Protein AF-A0A2D9U309-F1 (afdb_monomer_lite)

Secondary structure (DSSP, 8-state):
-HHHHHHHHHHHHHHHHHTTT-HHHHHHHHHHT---SHHHHHHHHHHHHHHHHHS-HHHHHTT--HHHHHHHHHHHHHHHHHHHHHHHHHHGGGHHHHHHHHHHHHHHHHHHHHHHHHHHHTTT-HHHHGGGS-HHHHHHHHHSPPPPP-------

Radius of gyration: 32.65 Å; chains: 1; bounding box: 61×54×80 Å

Foldseek 3Di:
DVVLVVLLVVLLVLQCVLCVPPPVSNVQSVVLVDDDDLLSSLSSLLSSLVSCVVPVPSNVVSVDDNVSSVVSNVSSVVSVVVVCVVVVVVVVVCVVVVVVVVVVVVVVVVLLVVLVVQCVVCVVPPVSNVVSDDPVVVVVVVPDDDPDPPPPPDDD

Structure (mmCIF, N/CA/C/O backbone):
data_AF-A0A2D9U309-F1
#
_entry.id   AF-A0A2D9U309-F1
#
loop_
_atom_site.group_PDB
_atom_site.id
_atom_site.type_symbol
_atom_site.label_atom_id
_atom_site.label_alt_id
_atom_site.label_comp_id
_atom_site.label_asym_id
_atom_site.label_entity_id
_atom_site.label_seq_id
_atom_site.pdbx_PDB_ins_code
_atom_site.Cartn_x
_atom_site.Cartn_y
_atom_site.Cartn_z
_atom_site.occupancy
_atom_site.B_iso_or_equiv
_atom_site.auth_seq_id
_atom_site.auth_comp_id
_atom_site.auth_asym_id
_atom_site.auth_atom_id
_atom_site.pdbx_PDB_model_num
ATOM 1 N N . ALA A 1 1 ? -4.452 5.174 -8.789 1.00 62.59 1 ALA A N 1
ATOM 2 C CA . ALA A 1 1 ? -4.441 5.877 -10.088 1.00 62.59 1 ALA A CA 1
ATOM 3 C C . ALA A 1 1 ? -4.186 4.879 -11.222 1.00 62.59 1 ALA A C 1
ATOM 5 O O . ALA A 1 1 ? -3.199 4.157 -11.138 1.00 62.59 1 ALA A O 1
ATOM 6 N N . PRO A 1 2 ? -5.041 4.804 -12.259 1.00 83.06 2 PRO A N 1
ATOM 7 C CA . PRO A 1 2 ? -4.893 3.842 -13.362 1.00 83.06 2 PRO A CA 1
ATOM 8 C C . PRO A 1 2 ? -3.627 4.067 -14.208 1.00 83.06 2 PRO A C 1
ATOM 10 O O . PRO A 1 2 ? -3.076 3.117 -14.752 1.00 83.06 2 PRO A O 1
ATOM 13 N N . ALA A 1 3 ? -3.119 5.301 -14.260 1.00 88.19 3 ALA A N 1
ATOM 14 C CA . ALA A 1 3 ? -1.903 5.636 -15.001 1.00 88.19 3 ALA A CA 1
ATOM 15 C C . ALA A 1 3 ? -0.637 4.945 -14.455 1.00 88.19 3 ALA A C 1
ATOM 17 O O . ALA A 1 3 ? 0.200 4.520 -15.245 1.00 88.19 3 ALA A O 1
ATOM 18 N N . ALA A 1 4 ? -0.510 4.780 -13.131 1.00 90.38 4 ALA A N 1
ATOM 19 C CA . ALA A 1 4 ? 0.653 4.126 -12.519 1.00 90.38 4 ALA A CA 1
ATOM 20 C C . ALA A 1 4 ? 0.709 2.623 -12.850 1.00 90.38 4 ALA A C 1
ATOM 22 O O . ALA A 1 4 ? 1.765 2.102 -13.197 1.00 90.38 4 ALA A O 1
ATOM 23 N N . TYR A 1 5 ? -0.450 1.953 -12.852 1.00 92.62 5 TYR A N 1
ATOM 24 C CA . TYR A 1 5 ? -0.571 0.573 -13.331 1.00 92.62 5 TYR A CA 1
ATOM 25 C C . TYR A 1 5 ? -0.225 0.450 -14.816 1.00 92.62 5 TYR A C 1
ATOM 27 O O . TYR A 1 5 ? 0.538 -0.432 -15.194 1.00 92.62 5 TYR A O 1
ATOM 35 N N . GLY A 1 6 ? -0.720 1.372 -15.650 1.00 92.94 6 GLY A N 1
ATOM 36 C CA . GLY A 1 6 ? -0.380 1.400 -17.073 1.00 92.94 6 GLY A CA 1
ATOM 37 C C . GLY A 1 6 ? 1.122 1.569 -17.323 1.00 92.94 6 GLY A C 1
ATOM 38 O O . GLY A 1 6 ? 1.686 0.853 -18.149 1.00 92.94 6 GLY A O 1
ATOM 39 N N . LEU A 1 7 ? 1.779 2.463 -16.573 1.00 93.44 7 LEU A N 1
ATOM 40 C CA . LEU A 1 7 ? 3.229 2.657 -16.638 1.00 93.44 7 LEU A CA 1
ATOM 41 C C . LEU A 1 7 ? 3.975 1.373 -16.260 1.00 93.44 7 LEU A C 1
ATOM 43 O O . LEU A 1 7 ? 4.832 0.923 -17.020 1.00 93.44 7 LEU A O 1
ATOM 47 N N . ARG A 1 8 ? 3.610 0.751 -15.133 1.00 94.69 8 ARG A N 1
ATOM 48 C CA . ARG A 1 8 ? 4.204 -0.514 -14.688 1.00 94.69 8 ARG A CA 1
ATOM 49 C C . ARG A 1 8 ? 4.078 -1.593 -15.761 1.00 94.69 8 ARG A C 1
ATOM 51 O O . ARG A 1 8 ? 5.078 -2.188 -16.156 1.00 94.69 8 ARG A O 1
ATOM 58 N N . ASP A 1 9 ? 2.870 -1.826 -16.264 1.00 94.81 9 ASP A N 1
ATOM 59 C CA . ASP A 1 9 ? 2.600 -2.900 -17.222 1.00 94.81 9 ASP A CA 1
ATOM 60 C C . ASP A 1 9 ? 3.346 -2.670 -18.548 1.00 94.81 9 ASP A C 1
ATOM 62 O O . ASP A 1 9 ? 3.918 -3.601 -19.127 1.00 94.81 9 ASP A O 1
ATOM 66 N N . GLN A 1 10 ? 3.412 -1.415 -19.011 1.00 93.69 10 GLN A N 1
ATOM 67 C CA . GLN A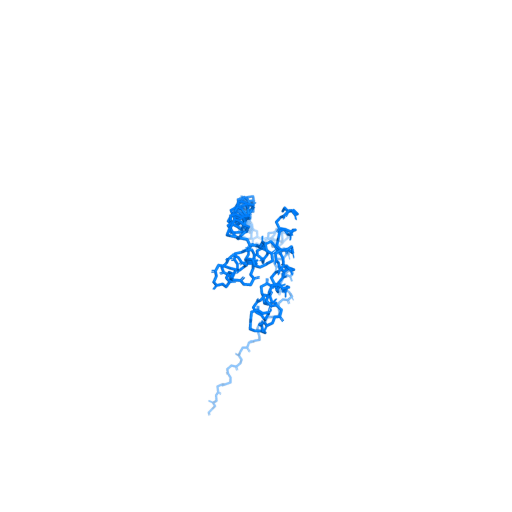 1 10 ? 4.195 -1.034 -20.184 1.00 93.69 10 GLN A CA 1
ATOM 68 C C . GLN A 1 10 ? 5.691 -1.300 -19.976 1.00 93.69 10 GLN A C 1
ATOM 70 O O . GLN A 1 10 ? 6.349 -1.846 -20.869 1.00 93.69 10 GLN A O 1
ATOM 75 N N . MET A 1 11 ? 6.238 -0.931 -18.818 1.00 93.69 11 MET A N 1
ATOM 76 C CA . MET A 1 11 ? 7.653 -1.122 -18.510 1.00 93.69 11 MET A CA 1
ATOM 77 C C . MET A 1 11 ? 8.012 -2.598 -18.351 1.00 93.69 11 MET A C 1
ATOM 79 O O . MET A 1 11 ? 8.975 -3.040 -18.972 1.00 93.69 11 MET A O 1
ATOM 83 N N . LEU A 1 12 ? 7.200 -3.388 -17.644 1.00 95.06 12 LEU A N 1
ATOM 84 C CA . LEU A 1 12 ? 7.386 -4.838 -17.529 1.00 95.06 12 LEU A CA 1
ATOM 85 C C . LEU A 1 12 ? 7.367 -5.518 -18.898 1.00 95.06 12 LEU A C 1
ATOM 87 O O . LEU A 1 12 ? 8.237 -6.337 -19.197 1.00 95.06 12 LEU A O 1
ATOM 91 N N . ARG A 1 13 ? 6.415 -5.157 -19.768 1.00 94.62 13 ARG A N 1
ATOM 92 C CA . ARG A 1 13 ? 6.366 -5.682 -21.141 1.00 94.62 13 ARG A CA 1
ATOM 93 C C . ARG A 1 13 ? 7.637 -5.339 -21.915 1.00 94.62 13 ARG A C 1
ATOM 95 O O . ARG A 1 13 ? 8.174 -6.187 -22.626 1.00 94.62 13 ARG A O 1
ATOM 102 N N . THR A 1 14 ? 8.119 -4.109 -21.769 1.00 92.44 14 THR A N 1
ATOM 103 C CA . THR A 1 14 ? 9.315 -3.632 -22.470 1.00 92.44 14 THR A CA 1
ATOM 104 C C . THR A 1 14 ? 10.572 -4.331 -21.958 1.00 92.44 14 THR A C 1
ATOM 106 O O . THR A 1 14 ? 11.372 -4.802 -22.761 1.00 92.44 14 THR A O 1
ATOM 109 N N . MET A 1 15 ? 10.707 -4.502 -20.643 1.00 92.94 15 MET A N 1
ATOM 110 C CA . MET A 1 15 ? 11.810 -5.230 -20.014 1.00 92.94 15 MET A CA 1
ATOM 111 C C . MET A 1 15 ? 11.845 -6.704 -20.408 1.00 92.94 15 MET A C 1
ATOM 113 O O . MET A 1 15 ? 12.911 -7.214 -20.737 1.00 92.94 15 MET A O 1
ATOM 117 N N . ARG A 1 16 ? 10.689 -7.381 -20.465 1.00 95.19 16 ARG A N 1
ATOM 118 C CA . ARG A 1 16 ? 10.606 -8.772 -20.952 1.00 95.19 16 ARG A CA 1
ATOM 119 C C . ARG A 1 16 ? 11.138 -8.913 -22.376 1.00 95.19 16 ARG A C 1
ATOM 121 O O . ARG A 1 16 ? 11.791 -9.898 -22.696 1.00 95.19 16 ARG A O 1
ATOM 128 N N . TYR A 1 17 ? 10.878 -7.928 -23.233 1.00 92.50 17 TYR A N 1
ATOM 129 C CA . TYR A 1 17 ? 11.398 -7.934 -24.596 1.00 92.50 17 TYR A CA 1
ATOM 130 C C . TYR A 1 17 ? 12.888 -7.562 -24.660 1.00 92.50 17 TYR A C 1
ATOM 132 O O . TYR A 1 17 ? 13.668 -8.228 -25.347 1.00 92.50 17 TYR A O 1
ATOM 140 N N . ALA A 1 18 ? 13.302 -6.522 -23.935 1.00 92.19 18 ALA A N 1
ATOM 141 C CA . ALA A 1 18 ? 14.685 -6.055 -23.899 1.00 92.19 18 ALA A CA 1
ATOM 142 C C . ALA A 1 18 ? 15.637 -7.138 -23.372 1.00 92.19 18 ALA A C 1
ATOM 144 O O . ALA A 1 18 ? 16.661 -7.414 -23.992 1.00 92.19 18 ALA A O 1
ATOM 145 N N . TYR A 1 19 ? 15.244 -7.824 -22.299 1.00 94.00 19 TYR A N 1
ATOM 146 C CA . TYR A 1 19 ? 16.040 -8.852 -21.629 1.00 94.00 19 TYR A CA 1
ATOM 147 C C . TYR A 1 19 ? 15.771 -10.279 -22.122 1.00 94.00 19 TYR A C 1
ATOM 149 O O . TYR A 1 19 ? 16.215 -11.230 -21.495 1.00 94.00 19 TYR A O 1
ATOM 157 N N . ARG A 1 20 ? 15.086 -10.463 -23.260 1.00 94.56 20 ARG A N 1
ATOM 158 C CA . ARG A 1 20 ? 14.649 -11.782 -23.772 1.00 94.56 20 ARG A CA 1
ATOM 159 C C . ARG A 1 20 ? 15.745 -12.848 -23.927 1.00 94.56 20 ARG A C 1
ATOM 161 O O . ARG A 1 20 ? 15.424 -14.026 -24.005 1.00 94.56 20 ARG A O 1
ATOM 168 N N . HIS A 1 21 ? 17.006 -12.432 -24.011 1.00 92.69 21 HIS A N 1
ATOM 169 C CA . HIS A 1 21 ? 18.166 -13.312 -24.188 1.00 92.69 21 HIS A CA 1
ATOM 170 C C . HIS A 1 21 ? 18.948 -13.559 -22.890 1.00 92.69 21 HIS A C 1
ATOM 172 O O . HIS A 1 21 ? 19.938 -14.281 -22.910 1.00 92.69 21 HIS A O 1
ATOM 178 N N . ASP A 1 22 ? 18.518 -12.966 -21.775 1.00 93.31 22 ASP A N 1
ATOM 179 C CA . ASP A 1 22 ? 19.119 -13.136 -20.454 1.00 93.31 22 ASP A CA 1
ATOM 180 C C . ASP A 1 22 ? 18.088 -13.750 -19.497 1.00 93.31 22 ASP A C 1
ATOM 182 O O . ASP A 1 22 ? 17.201 -13.078 -18.963 1.00 93.31 22 ASP A O 1
ATOM 186 N N . GLU A 1 23 ? 18.200 -15.061 -19.276 1.00 93.31 23 GLU A N 1
ATOM 187 C CA . GLU A 1 23 ? 17.273 -15.801 -18.416 1.00 93.31 23 GLU A CA 1
ATOM 188 C C . GLU A 1 23 ? 17.282 -15.323 -16.957 1.00 93.31 23 GLU A C 1
ATOM 190 O O . GLU A 1 23 ? 16.266 -15.436 -16.266 1.00 93.31 23 GLU A O 1
ATOM 195 N N . VAL A 1 24 ? 18.405 -14.789 -16.467 1.00 94.75 24 VAL A N 1
ATOM 196 C CA . VAL A 1 24 ? 18.516 -14.298 -15.088 1.00 94.75 24 VAL A CA 1
ATOM 197 C C . VAL A 1 24 ? 17.715 -13.011 -14.941 1.00 94.75 24 VAL A C 1
ATOM 199 O O . VAL A 1 24 ? 16.927 -12.875 -14.000 1.00 94.75 24 VAL A O 1
ATOM 202 N N . LEU A 1 25 ? 17.858 -12.090 -15.893 1.00 93.62 25 LEU A N 1
ATOM 203 C CA . LEU A 1 25 ? 17.092 -10.847 -15.907 1.00 93.62 25 LEU A CA 1
ATOM 204 C C . LEU A 1 25 ? 15.600 -11.099 -16.135 1.00 93.62 25 LEU A C 1
ATOM 206 O O . LEU A 1 25 ? 14.779 -10.479 -15.463 1.00 93.62 25 LEU A O 1
ATOM 210 N N . LEU A 1 26 ? 15.224 -12.054 -16.990 1.00 95.06 26 LEU A N 1
ATOM 211 C CA . LEU A 1 26 ? 13.817 -12.429 -17.167 1.00 95.06 26 LEU A CA 1
ATOM 212 C C . LEU A 1 26 ? 13.183 -12.975 -15.887 1.00 95.06 26 LEU A C 1
ATOM 214 O O . LEU A 1 26 ? 12.048 -12.613 -15.577 1.00 95.06 26 LEU A O 1
ATOM 218 N N . LYS A 1 27 ? 13.903 -13.810 -15.126 1.00 95.88 27 LYS A N 1
ATOM 219 C CA . LYS A 1 27 ? 13.418 -14.301 -13.826 1.00 95.88 27 LYS A CA 1
ATOM 220 C C . LYS A 1 27 ? 13.205 -13.158 -12.842 1.00 95.88 27 LYS A C 1
ATOM 222 O O . LYS A 1 27 ? 12.179 -13.134 -12.173 1.00 95.88 27 LYS A O 1
ATOM 227 N N . ARG A 1 28 ? 14.117 -12.182 -12.800 1.00 95.06 28 ARG A N 1
ATOM 228 C CA . ARG A 1 28 ? 13.940 -10.980 -11.970 1.00 95.06 28 ARG A CA 1
ATOM 229 C C . ARG A 1 28 ? 12.724 -10.167 -12.401 1.00 95.06 28 ARG A C 1
ATOM 231 O O . ARG A 1 28 ? 11.909 -9.819 -11.563 1.00 95.06 28 ARG A O 1
ATOM 238 N N . VAL A 1 29 ? 12.538 -9.931 -13.700 1.00 94.69 29 VAL A N 1
ATOM 239 C CA . VAL A 1 29 ? 11.347 -9.227 -14.213 1.00 94.69 29 VAL A CA 1
ATOM 240 C C . VAL A 1 29 ? 10.052 -9.993 -13.917 1.00 94.69 29 VAL A C 1
ATOM 242 O O . VAL A 1 29 ? 9.010 -9.375 -13.717 1.00 94.69 29 VAL A O 1
ATOM 245 N N . ALA A 1 30 ? 10.089 -11.328 -13.896 1.00 93.94 30 ALA A N 1
ATOM 246 C CA . ALA A 1 30 ? 8.943 -12.140 -13.503 1.00 93.94 30 ALA A CA 1
ATOM 247 C C . ALA A 1 30 ? 8.614 -11.970 -12.014 1.00 93.94 30 ALA A C 1
ATOM 249 O O . ALA A 1 30 ? 7.457 -11.717 -11.707 1.00 93.94 30 ALA A O 1
ATOM 250 N N . GLN A 1 31 ? 9.622 -12.016 -11.137 1.00 95.12 31 GLN A N 1
ATOM 251 C CA . GLN A 1 31 ? 9.468 -11.786 -9.694 1.00 95.12 31 GLN A CA 1
ATOM 252 C C . GLN A 1 31 ? 8.925 -10.389 -9.385 1.00 95.12 31 GLN A C 1
ATOM 254 O O . GLN A 1 31 ? 8.039 -10.252 -8.557 1.00 95.12 31 GLN A O 1
ATOM 259 N N . ILE A 1 32 ? 9.394 -9.364 -10.101 1.00 93.75 32 ILE A N 1
ATOM 260 C CA . ILE A 1 32 ? 8.880 -7.991 -9.973 1.00 93.75 32 ILE A CA 1
ATOM 261 C C . ILE A 1 32 ? 7.408 -7.891 -10.405 1.00 93.75 32 ILE A C 1
ATOM 263 O O . ILE A 1 32 ? 6.717 -6.956 -10.048 1.00 93.75 32 ILE A O 1
ATOM 267 N N . ALA A 1 33 ? 6.903 -8.820 -11.216 1.00 92.38 33 ALA A N 1
ATOM 268 C CA . ALA A 1 33 ? 5.500 -8.825 -11.622 1.00 92.38 33 ALA A CA 1
ATOM 269 C C . ALA A 1 33 ? 4.614 -9.687 -10.703 1.00 92.38 33 ALA A C 1
ATOM 271 O O . ALA A 1 33 ? 3.420 -9.829 -10.985 1.00 92.38 33 ALA A O 1
ATOM 272 N N . GLU A 1 34 ? 5.185 -10.318 -9.673 1.00 91.62 34 GLU A N 1
ATOM 273 C CA . GLU A 1 34 ? 4.438 -11.110 -8.701 1.00 91.62 34 GLU A CA 1
ATOM 274 C C . GLU A 1 34 ? 3.818 -10.202 -7.639 1.00 91.62 34 GLU A C 1
ATOM 276 O O . GLU A 1 34 ? 4.443 -9.271 -7.149 1.00 91.62 34 GLU A O 1
ATOM 281 N N . GLY A 1 35 ? 2.583 -10.509 -7.251 1.00 90.44 35 GLY A N 1
ATOM 282 C CA . GLY A 1 35 ? 1.844 -9.713 -6.276 1.00 90.44 35 GLY A CA 1
ATOM 283 C C . GLY A 1 35 ? 0.673 -8.954 -6.889 1.00 90.44 35 GLY A C 1
ATOM 284 O O . GLY A 1 35 ? 0.466 -8.902 -8.104 1.00 90.44 35 GLY A O 1
ATOM 285 N N . THR A 1 36 ? -0.168 -8.414 -6.014 1.00 88.31 36 THR A N 1
ATOM 286 C CA . THR A 1 36 ? -1.380 -7.689 -6.378 1.00 88.31 36 THR A CA 1
ATOM 287 C C . THR A 1 36 ? -1.692 -6.613 -5.348 1.00 88.31 36 THR A C 1
ATOM 289 O O . THR A 1 36 ? -1.918 -6.899 -4.176 1.00 88.31 36 THR A O 1
ATOM 292 N N . GLY A 1 37 ? -1.870 -5.378 -5.803 1.00 91.56 37 GLY A N 1
ATOM 293 C CA . GLY A 1 37 ? -2.325 -4.291 -4.942 1.00 91.56 37 GLY A CA 1
ATOM 294 C C . GLY A 1 37 ? -1.610 -2.987 -5.243 1.00 91.56 37 GLY A C 1
ATOM 295 O O . GLY A 1 37 ? -0.873 -2.878 -6.224 1.00 91.56 37 GLY A O 1
ATOM 296 N N . HIS A 1 38 ? -1.886 -1.963 -4.433 1.00 92.38 38 HIS A N 1
ATOM 297 C CA . HIS A 1 38 ? -1.225 -0.662 -4.560 1.00 92.38 38 HIS A CA 1
ATOM 298 C C . HIS A 1 38 ? 0.208 -0.701 -4.028 1.00 92.38 38 HIS A C 1
ATOM 300 O O . HIS A 1 38 ? 1.075 -0.109 -4.654 1.00 92.38 38 HIS A O 1
ATOM 306 N N . ALA A 1 39 ? 0.448 -1.417 -2.924 1.00 92.56 39 ALA A N 1
ATOM 307 C CA . ALA A 1 39 ? 1.785 -1.584 -2.357 1.00 92.56 39 ALA A CA 1
ATOM 308 C C . ALA A 1 39 ? 2.715 -2.319 -3.331 1.00 92.56 39 ALA A C 1
ATOM 310 O O . ALA A 1 39 ? 3.774 -1.791 -3.651 1.00 92.56 39 ALA A O 1
ATOM 311 N N . ASP A 1 40 ? 2.258 -3.449 -3.881 1.00 95.31 40 ASP A N 1
ATOM 312 C CA . ASP A 1 40 ? 3.023 -4.201 -4.881 1.00 95.31 40 ASP A CA 1
ATOM 313 C C . ASP A 1 40 ? 3.294 -3.336 -6.116 1.00 95.31 40 ASP A C 1
ATOM 315 O O . ASP A 1 40 ? 4.439 -3.125 -6.466 1.00 95.31 40 ASP A O 1
ATOM 319 N N . MET A 1 41 ? 2.285 -2.664 -6.689 1.00 95.69 41 MET A N 1
ATOM 320 C CA . MET A 1 41 ? 2.499 -1.772 -7.844 1.00 95.69 41 MET A CA 1
ATOM 321 C C . MET A 1 41 ? 3.554 -0.676 -7.607 1.00 95.69 41 MET A C 1
ATOM 323 O O . MET A 1 41 ? 4.299 -0.337 -8.528 1.00 95.69 41 MET A O 1
ATOM 327 N N . ILE A 1 42 ? 3.615 -0.116 -6.396 1.00 95.81 42 ILE A N 1
ATOM 328 C CA . ILE A 1 42 ? 4.633 0.872 -6.014 1.00 95.81 42 ILE A CA 1
ATOM 329 C C . ILE A 1 42 ? 6.017 0.223 -5.977 1.00 95.81 42 ILE A C 1
ATOM 331 O O . ILE A 1 42 ? 6.972 0.787 -6.512 1.00 95.81 42 ILE A O 1
ATOM 335 N N . GLN A 1 43 ? 6.116 -0.952 -5.359 1.00 95.88 43 GLN A N 1
ATOM 336 C CA . GLN A 1 43 ? 7.355 -1.710 -5.284 1.00 95.88 43 GLN A CA 1
ATOM 337 C C . GLN A 1 43 ? 7.836 -2.123 -6.680 1.00 95.88 43 GLN A C 1
ATOM 339 O O . GLN A 1 43 ? 8.987 -1.860 -7.019 1.00 95.88 43 GLN A O 1
ATOM 344 N N . ASP A 1 44 ? 6.938 -2.631 -7.527 1.00 97.00 44 ASP A N 1
ATOM 345 C CA . ASP A 1 44 ? 7.231 -3.045 -8.896 1.00 97.00 44 ASP A CA 1
ATOM 346 C C . ASP A 1 44 ? 7.879 -1.900 -9.690 1.00 97.00 44 ASP A C 1
ATOM 348 O O . ASP A 1 44 ? 8.885 -2.086 -10.371 1.00 97.00 44 ASP A O 1
ATOM 352 N N . LEU A 1 45 ? 7.325 -0.685 -9.591 1.00 96.50 45 LEU A N 1
ATOM 353 C CA . LEU A 1 45 ? 7.860 0.502 -10.269 1.00 96.50 45 LEU A CA 1
ATOM 354 C C . LEU A 1 45 ? 9.261 0.890 -9.775 1.00 96.50 45 LEU A C 1
ATOM 356 O O . LEU A 1 45 ? 10.090 1.332 -10.578 1.00 96.50 45 LE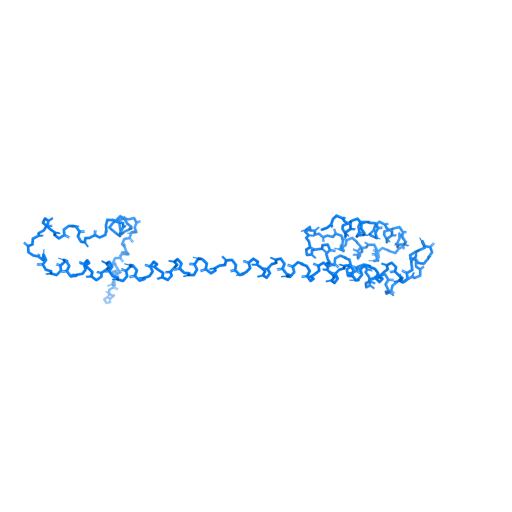U A O 1
ATOM 360 N N . ASN A 1 46 ? 9.536 0.723 -8.482 1.00 96.56 46 ASN A N 1
ATOM 361 C CA . ASN A 1 46 ? 10.854 0.987 -7.912 1.00 96.56 46 ASN A CA 1
ATOM 362 C C . ASN A 1 46 ? 11.874 -0.067 -8.370 1.00 96.56 46 ASN A C 1
ATOM 364 O O . ASN A 1 46 ? 12.934 0.274 -8.899 1.00 96.56 46 ASN A O 1
ATOM 368 N N . ASP A 1 47 ? 11.509 -1.344 -8.287 1.00 96.56 47 ASP A N 1
ATOM 369 C CA . ASP A 1 47 ? 12.367 -2.457 -8.688 1.00 96.56 47 ASP A CA 1
ATOM 370 C C . ASP A 1 47 ? 12.668 -2.428 -10.194 1.00 96.56 47 ASP A C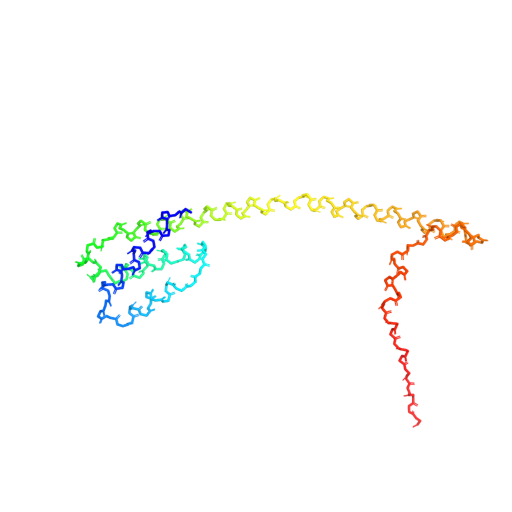 1
ATOM 372 O O . ASP A 1 47 ? 13.802 -2.678 -10.608 1.00 96.56 47 ASP A O 1
ATOM 376 N N . ILE A 1 48 ? 11.700 -2.021 -11.024 1.00 95.44 48 ILE A N 1
ATOM 377 C CA . ILE A 1 48 ? 11.903 -1.695 -12.443 1.00 95.44 48 ILE A CA 1
ATOM 378 C C . ILE A 1 48 ? 12.965 -0.596 -12.588 1.00 95.44 48 ILE A C 1
ATOM 380 O O . ILE A 1 48 ? 13.927 -0.756 -13.341 1.00 95.44 48 ILE A O 1
ATOM 384 N N . ALA A 1 49 ? 12.837 0.526 -11.878 1.00 96.00 49 ALA A N 1
ATOM 385 C CA . ALA A 1 49 ? 13.805 1.615 -11.986 1.00 96.00 49 ALA A CA 1
ATOM 386 C C . ALA A 1 49 ? 15.225 1.160 -11.601 1.00 96.00 49 ALA A C 1
ATOM 388 O O . ALA A 1 49 ? 16.185 1.480 -12.307 1.00 96.00 49 ALA A O 1
ATOM 389 N N . ILE A 1 50 ? 15.361 0.383 -10.524 1.00 96.06 50 ILE A N 1
ATOM 390 C CA . ILE A 1 50 ? 16.641 -0.154 -10.045 1.00 96.06 50 ILE A CA 1
ATOM 391 C C . ILE A 1 50 ? 17.228 -1.147 -11.053 1.00 96.06 50 ILE A C 1
ATOM 393 O O . ILE A 1 50 ? 18.376 -0.985 -11.476 1.00 96.06 50 ILE A O 1
ATOM 397 N N . LEU A 1 51 ? 16.448 -2.145 -11.478 1.00 95.50 51 LEU A N 1
ATOM 398 C CA . LEU A 1 51 ? 16.903 -3.182 -12.404 1.00 95.50 51 LEU A CA 1
ATOM 399 C C . LEU A 1 51 ? 17.309 -2.582 -13.754 1.00 95.50 51 LEU A C 1
ATOM 401 O O . LEU A 1 51 ? 18.358 -2.930 -14.297 1.00 95.50 51 LEU A O 1
ATOM 405 N N . GLY A 1 52 ? 16.516 -1.638 -14.265 1.00 93.06 52 GLY A N 1
ATOM 406 C CA . GLY A 1 52 ? 16.792 -0.967 -15.530 1.00 93.06 52 GLY A CA 1
ATOM 407 C C . GLY A 1 52 ? 18.045 -0.093 -15.499 1.00 93.06 52 GLY A C 1
ATOM 408 O O . GLY A 1 52 ? 18.765 -0.023 -16.491 1.00 93.06 52 GLY A O 1
ATOM 409 N N . ARG A 1 53 ? 18.346 0.539 -14.358 1.00 94.50 53 ARG A N 1
ATOM 410 C CA . ARG A 1 53 ? 19.586 1.312 -14.167 1.00 94.50 53 ARG A CA 1
ATOM 411 C C . ARG A 1 53 ? 20.816 0.421 -14.045 1.00 94.50 53 ARG A C 1
ATOM 413 O O . ARG A 1 53 ? 21.884 0.819 -14.493 1.00 94.50 53 ARG A O 1
ATOM 420 N N . ALA A 1 54 ? 20.667 -0.756 -13.440 1.00 94.19 54 ALA A N 1
ATOM 421 C CA . ALA A 1 54 ? 21.752 -1.722 -13.297 1.00 94.19 54 ALA A CA 1
ATOM 422 C C . ALA A 1 54 ? 22.113 -2.414 -14.624 1.00 94.19 54 ALA A C 1
ATOM 424 O O . ALA A 1 54 ? 23.263 -2.805 -14.807 1.00 94.19 54 ALA A O 1
ATOM 425 N N . HIS A 1 55 ? 21.148 -2.549 -15.541 1.00 93.38 55 HIS A N 1
ATOM 426 C CA . HIS A 1 55 ? 21.326 -3.204 -16.843 1.00 93.38 55 HIS A CA 1
ATOM 427 C C . HIS A 1 55 ? 20.727 -2.363 -17.989 1.00 93.38 55 HIS A C 1
ATOM 429 O O . HIS A 1 55 ? 19.697 -2.743 -18.567 1.00 93.38 55 HIS A O 1
ATOM 435 N N . PRO A 1 56 ? 21.324 -1.199 -18.301 1.00 92.06 56 PRO A N 1
ATOM 436 C CA . PRO A 1 56 ? 20.741 -0.225 -19.220 1.00 92.06 56 PRO A CA 1
ATOM 437 C C . PRO A 1 56 ? 20.926 -0.574 -20.702 1.00 92.06 56 PRO A C 1
ATOM 439 O O . PRO A 1 56 ? 20.106 -0.162 -21.522 1.00 92.06 56 PRO A O 1
ATOM 442 N N . GLU A 1 57 ? 21.963 -1.321 -21.083 1.00 91.56 57 GLU A N 1
ATOM 443 C CA . GLU A 1 57 ? 22.335 -1.522 -22.490 1.00 91.56 57 GLU A CA 1
ATOM 444 C C . GLU A 1 57 ? 21.218 -2.191 -23.311 1.00 91.56 57 GLU A C 1
ATOM 446 O O . GLU A 1 57 ? 20.862 -1.656 -24.366 1.00 91.56 57 GLU A O 1
ATOM 451 N N . PRO A 1 58 ? 20.575 -3.288 -22.852 1.00 90.12 58 PRO A N 1
ATOM 452 C CA . PRO A 1 58 ? 19.473 -3.894 -23.599 1.00 90.12 58 PRO A CA 1
ATOM 453 C C . PRO A 1 58 ? 18.235 -2.992 -23.679 1.00 90.12 58 PRO A C 1
ATOM 455 O O . PRO A 1 58 ? 17.466 -3.092 -24.633 1.00 90.12 58 PRO A O 1
ATOM 458 N N . LEU A 1 59 ? 18.032 -2.108 -22.696 1.00 88.31 59 LEU A N 1
ATOM 459 C CA . LEU A 1 59 ? 16.900 -1.179 -22.653 1.00 88.31 59 LEU A CA 1
ATOM 460 C C . LEU A 1 59 ? 17.066 -0.014 -23.626 1.00 88.31 59 LEU A C 1
ATOM 462 O O . LEU A 1 59 ? 16.109 0.343 -24.316 1.00 88.31 59 LEU A O 1
ATOM 466 N N . GLN A 1 60 ? 18.282 0.519 -23.745 1.00 89.50 60 GLN A N 1
ATOM 467 C CA . GLN A 1 60 ? 18.596 1.600 -24.679 1.00 89.50 60 GLN A CA 1
ATOM 468 C C . GLN A 1 60 ? 18.338 1.188 -26.131 1.00 89.50 60 GLN A C 1
ATOM 470 O O . GLN A 1 60 ? 17.801 1.975 -26.907 1.00 89.50 60 GLN A O 1
ATOM 475 N N . VAL A 1 61 ? 18.628 -0.070 -26.485 1.00 88.88 61 VAL A N 1
ATOM 476 C CA . VAL A 1 61 ? 18.345 -0.627 -27.823 1.00 88.88 61 VAL A CA 1
ATOM 477 C C . VAL A 1 61 ? 16.848 -0.604 -28.153 1.00 88.88 61 VAL A C 1
ATOM 479 O O . VAL A 1 61 ? 16.471 -0.455 -29.313 1.00 88.88 61 VAL A O 1
ATOM 482 N N . VAL A 1 62 ? 15.983 -0.724 -27.143 1.00 86.44 62 VAL A N 1
ATOM 483 C CA . VAL A 1 62 ? 14.516 -0.696 -27.290 1.00 86.44 62 VAL A CA 1
ATOM 484 C C . VAL A 1 62 ? 13.957 0.726 -27.088 1.00 86.44 62 VAL A C 1
ATOM 486 O O . VAL A 1 62 ? 12.746 0.929 -27.084 1.00 86.44 62 VAL A O 1
ATOM 489 N N . GLY A 1 63 ? 14.827 1.733 -26.953 1.00 85.00 63 GLY A N 1
ATOM 490 C CA . GLY A 1 63 ? 14.444 3.138 -26.798 1.00 85.00 63 GLY A CA 1
ATOM 491 C C . GLY A 1 63 ? 14.024 3.529 -25.379 1.00 85.00 63 GLY A C 1
ATOM 492 O O . GLY A 1 63 ? 13.446 4.599 -25.197 1.00 85.00 63 GLY A O 1
ATOM 493 N N . VAL A 1 64 ? 14.307 2.688 -24.377 1.00 87.50 64 VAL A N 1
ATOM 494 C CA . VAL A 1 64 ? 14.115 3.030 -22.963 1.00 87.50 64 VAL A CA 1
ATOM 495 C C . VAL A 1 64 ? 15.402 3.640 -22.417 1.00 87.50 64 VAL A C 1
ATOM 497 O O . VAL A 1 64 ? 16.428 2.974 -22.290 1.00 87.50 64 VAL A O 1
ATOM 500 N N . GLY A 1 65 ? 15.338 4.928 -22.105 1.00 87.69 65 GLY A N 1
ATOM 501 C CA . GLY A 1 65 ? 16.405 5.716 -21.512 1.00 87.69 65 GLY A CA 1
ATOM 502 C C . GLY A 1 65 ? 16.200 5.989 -20.022 1.00 87.69 65 GLY A C 1
ATOM 503 O O . GLY A 1 65 ? 15.204 5.611 -19.399 1.00 87.69 65 GLY A O 1
ATOM 504 N N . ALA A 1 66 ? 17.166 6.706 -19.449 1.00 89.50 66 ALA A N 1
ATOM 505 C CA . ALA A 1 66 ? 17.177 7.061 -18.033 1.00 89.50 66 ALA A CA 1
ATOM 506 C C . ALA A 1 66 ? 15.943 7.875 -17.600 1.00 89.50 66 ALA A C 1
ATOM 508 O O . ALA A 1 66 ? 15.508 7.745 -16.458 1.00 89.50 66 ALA A O 1
ATOM 509 N N . GLU A 1 67 ? 15.346 8.663 -18.500 1.00 92.56 67 GLU A N 1
ATOM 510 C CA . GLU A 1 67 ? 14.154 9.465 -18.199 1.00 92.56 67 GLU A CA 1
ATOM 511 C C . GLU A 1 67 ? 12.934 8.608 -17.858 1.00 92.56 67 GLU A C 1
ATOM 513 O O . GLU A 1 67 ? 12.271 8.880 -16.859 1.00 92.56 67 GLU A O 1
ATOM 518 N N . GLN A 1 68 ? 12.651 7.539 -18.614 1.00 91.50 68 GLN A N 1
ATOM 519 C CA . GLN A 1 68 ? 11.499 6.683 -18.300 1.00 91.50 68 GLN A CA 1
ATOM 520 C C . GLN A 1 68 ? 11.725 5.883 -17.010 1.00 91.50 68 GLN A C 1
ATOM 522 O O . GLN A 1 68 ? 10.791 5.670 -16.240 1.00 91.50 68 GLN A O 1
ATOM 527 N N . LEU A 1 69 ? 12.971 5.492 -16.723 1.00 93.06 69 LEU A N 1
ATOM 528 C CA . LEU A 1 69 ? 13.327 4.862 -15.445 1.00 93.06 69 LEU A CA 1
ATOM 529 C C . LEU A 1 69 ? 13.204 5.847 -14.273 1.00 93.06 69 LEU A C 1
ATOM 531 O O . LEU A 1 69 ? 12.779 5.470 -13.185 1.00 93.06 69 LEU A O 1
ATOM 535 N N . GLN A 1 70 ? 13.557 7.117 -14.480 1.00 95.31 70 GLN A N 1
ATOM 536 C CA . GLN A 1 70 ? 13.345 8.170 -13.490 1.00 95.31 70 GLN A CA 1
ATOM 537 C C . GLN A 1 70 ? 11.856 8.445 -13.274 1.00 95.31 70 GLN A C 1
ATOM 539 O O . GLN A 1 70 ? 11.430 8.594 -12.132 1.00 95.31 70 GLN A O 1
ATOM 544 N N . GLN A 1 71 ? 11.056 8.440 -14.339 1.00 94.56 71 GLN A N 1
ATOM 545 C CA . GLN A 1 71 ? 9.607 8.576 -14.246 1.00 94.56 71 GLN A CA 1
ATOM 546 C C . GLN A 1 71 ? 8.987 7.448 -13.411 1.00 94.56 71 GLN A C 1
ATOM 548 O O . GLN A 1 71 ? 8.113 7.723 -12.590 1.00 94.56 71 GLN A O 1
ATOM 553 N N . ALA A 1 72 ? 9.447 6.205 -13.577 1.00 93.25 72 ALA A N 1
ATOM 554 C CA . ALA A 1 72 ? 8.994 5.071 -12.773 1.00 93.25 72 ALA A CA 1
ATOM 555 C C . ALA A 1 72 ? 9.270 5.278 -11.278 1.00 93.25 72 ALA A C 1
ATOM 557 O O . ALA A 1 72 ? 8.345 5.189 -10.473 1.00 93.25 72 ALA A O 1
ATOM 558 N N . ALA A 1 73 ? 10.507 5.653 -10.929 1.00 95.94 73 ALA A N 1
ATOM 559 C CA . ALA A 1 73 ? 10.904 5.931 -9.549 1.00 95.94 73 ALA A CA 1
ATOM 560 C C . ALA A 1 73 ? 10.085 7.079 -8.935 1.00 95.94 73 ALA A C 1
ATOM 562 O O . ALA A 1 73 ? 9.472 6.916 -7.886 1.00 95.94 73 ALA A O 1
ATOM 563 N N . THR A 1 74 ? 9.981 8.215 -9.631 1.00 96.19 74 THR A N 1
ATOM 564 C CA . THR A 1 74 ? 9.208 9.368 -9.146 1.00 96.19 74 THR A CA 1
ATOM 565 C C . THR A 1 74 ? 7.716 9.048 -9.012 1.00 96.19 74 THR A C 1
ATOM 567 O O . THR A 1 74 ? 7.057 9.537 -8.095 1.00 96.19 74 THR A O 1
ATOM 570 N N . THR A 1 75 ? 7.170 8.208 -9.896 1.00 94.94 75 THR A N 1
ATOM 571 C CA . THR A 1 75 ? 5.777 7.752 -9.786 1.00 94.94 75 THR A CA 1
ATOM 572 C C . THR A 1 75 ? 5.590 6.841 -8.574 1.00 94.94 75 THR A C 1
ATOM 574 O O . THR A 1 75 ? 4.589 6.983 -7.874 1.00 94.94 75 THR A O 1
ATOM 577 N N . ALA A 1 76 ? 6.542 5.945 -8.297 1.00 94.62 76 ALA A N 1
ATOM 578 C CA . ALA A 1 76 ? 6.519 5.092 -7.112 1.00 94.62 76 ALA A CA 1
ATOM 579 C C . ALA A 1 76 ? 6.517 5.930 -5.824 1.00 94.62 76 ALA A C 1
ATOM 581 O O . ALA A 1 76 ? 5.627 5.751 -4.994 1.00 94.62 76 ALA A O 1
ATOM 582 N N . ASP A 1 77 ? 7.426 6.903 -5.705 1.00 95.38 77 ASP A N 1
ATOM 583 C CA . ASP A 1 77 ? 7.520 7.791 -4.537 1.00 95.38 77 ASP A CA 1
ATOM 584 C C . ASP A 1 77 ? 6.217 8.575 -4.309 1.00 95.38 77 ASP A C 1
ATOM 586 O O . ASP A 1 77 ? 5.676 8.606 -3.202 1.00 95.38 77 ASP A O 1
ATOM 590 N N . ALA A 1 78 ? 5.653 9.157 -5.373 1.00 94.31 78 ALA A N 1
ATOM 591 C CA . ALA A 1 78 ? 4.400 9.905 -5.287 1.00 94.31 78 ALA A CA 1
ATOM 592 C C . ALA A 1 78 ? 3.210 9.019 -4.872 1.00 94.31 78 ALA A C 1
ATOM 594 O O . ALA A 1 78 ? 2.329 9.454 -4.128 1.00 94.31 78 ALA A O 1
ATOM 595 N N . MET A 1 79 ? 3.161 7.775 -5.355 1.00 93.44 79 MET A N 1
ATOM 596 C CA . MET A 1 79 ? 2.114 6.824 -4.979 1.00 93.44 79 MET A CA 1
ATOM 597 C C . MET A 1 79 ? 2.300 6.293 -3.554 1.00 93.44 79 MET A C 1
ATOM 599 O O . MET A 1 79 ? 1.297 6.083 -2.872 1.00 93.44 79 MET A O 1
ATOM 603 N N . ALA A 1 80 ? 3.539 6.120 -3.087 1.00 92.81 80 ALA A N 1
ATOM 604 C CA . ALA A 1 80 ? 3.845 5.760 -1.703 1.00 92.81 80 ALA A CA 1
ATOM 605 C C . ALA A 1 80 ? 3.357 6.836 -0.728 1.00 92.81 80 ALA A C 1
ATOM 607 O O . ALA A 1 80 ? 2.662 6.519 0.237 1.00 92.81 80 ALA A O 1
ATOM 608 N N . GLU A 1 81 ? 3.640 8.102 -1.032 1.00 92.06 81 GLU A N 1
ATOM 609 C CA . GLU A 1 81 ? 3.182 9.246 -0.243 1.00 92.06 81 GLU A CA 1
ATOM 610 C C . GLU A 1 81 ? 1.648 9.319 -0.197 1.00 92.06 81 GLU A C 1
ATOM 612 O O . GLU A 1 81 ? 1.051 9.409 0.875 1.00 92.06 81 GLU A O 1
ATOM 617 N N . LEU A 1 82 ? 0.978 9.178 -1.345 1.00 91.12 82 LEU A N 1
ATOM 618 C CA . LEU A 1 82 ? -0.486 9.170 -1.404 1.00 91.12 82 LEU A CA 1
ATOM 619 C C . LEU A 1 82 ? -1.078 7.999 -0.604 1.00 91.12 82 LEU A C 1
ATOM 621 O O . LEU A 1 82 ? -2.046 8.174 0.138 1.00 91.12 82 LEU A O 1
ATOM 625 N N . LEU A 1 83 ? -0.496 6.802 -0.722 1.00 88.44 83 LEU A N 1
ATOM 626 C CA . LEU A 1 83 ? -0.939 5.629 0.029 1.00 88.44 83 LEU A CA 1
ATOM 627 C C . LEU A 1 83 ? -0.767 5.839 1.541 1.00 88.44 83 LEU A C 1
ATOM 629 O O . LEU A 1 83 ? -1.651 5.460 2.315 1.00 88.44 83 LEU A O 1
ATOM 633 N N . ALA A 1 84 ? 0.333 6.469 1.959 1.00 87.75 84 ALA A N 1
ATOM 634 C CA . ALA A 1 84 ? 0.579 6.834 3.347 1.00 87.75 84 ALA A CA 1
ATOM 635 C C . ALA A 1 84 ? -0.443 7.860 3.854 1.00 87.75 84 ALA A C 1
ATOM 637 O O . ALA A 1 84 ? -0.995 7.664 4.934 1.00 87.75 84 ALA A O 1
ATOM 638 N N . GLN A 1 85 ? -0.767 8.889 3.067 1.00 85.38 85 GLN A N 1
ATOM 639 C CA . GLN A 1 85 ? -1.784 9.887 3.417 1.00 85.38 85 GLN A CA 1
ATOM 640 C C . GLN A 1 85 ? -3.166 9.252 3.592 1.00 85.38 85 GLN A C 1
ATOM 642 O O . GLN A 1 85 ? -3.793 9.422 4.634 1.00 85.38 85 GLN A O 1
ATOM 647 N N . VAL A 1 86 ? -3.609 8.429 2.638 1.00 83.94 86 VAL A N 1
ATOM 648 C CA . VAL A 1 86 ? -4.917 7.751 2.709 1.00 83.94 86 VAL A CA 1
ATOM 649 C C . VAL A 1 86 ? -5.008 6.812 3.917 1.00 83.94 86 VAL A C 1
ATOM 651 O O . VAL A 1 86 ? -6.044 6.735 4.584 1.00 83.94 86 VAL A O 1
ATOM 654 N N . ASN A 1 87 ? -3.931 6.084 4.220 1.00 79.62 87 ASN A N 1
ATOM 655 C CA . ASN A 1 87 ? -3.897 5.196 5.380 1.00 79.62 87 ASN A CA 1
ATOM 656 C C . ASN A 1 87 ? -3.773 5.971 6.703 1.00 79.62 87 ASN A C 1
ATOM 658 O O . ASN A 1 87 ? -4.398 5.586 7.694 1.00 79.62 87 ASN A O 1
ATOM 662 N N . GLY A 1 88 ? -3.027 7.076 6.719 1.00 69.62 88 GLY A N 1
ATOM 663 C CA . GLY A 1 88 ? -2.886 7.976 7.863 1.00 69.62 88 GLY A CA 1
ATOM 664 C C . GLY A 1 88 ? -4.192 8.689 8.216 1.00 69.62 88 GLY A C 1
ATOM 665 O O . GLY A 1 88 ? -4.589 8.707 9.381 1.00 69.62 88 GLY A O 1
ATOM 666 N N . GLU A 1 89 ? -4.929 9.181 7.220 1.00 60.28 89 GLU A N 1
ATOM 667 C CA . GLU A 1 89 ? -6.265 9.764 7.397 1.00 60.28 89 GLU A CA 1
ATOM 668 C C . GLU A 1 89 ? -7.259 8.741 7.968 1.00 60.28 89 GLU A C 1
ATOM 670 O O . GLU A 1 89 ? -8.035 9.054 8.874 1.00 60.28 89 GLU A O 1
ATOM 675 N N . ARG A 1 90 ? -7.196 7.479 7.518 1.00 58.69 90 ARG A N 1
ATOM 676 C CA . ARG A 1 90 ? -8.014 6.394 8.089 1.00 58.69 90 ARG A CA 1
ATOM 677 C C . ARG A 1 90 ? -7.650 6.060 9.533 1.00 58.69 90 ARG A C 1
ATOM 679 O O . ARG A 1 90 ? -8.549 5.732 10.308 1.00 58.69 90 ARG A O 1
ATOM 686 N N . ALA A 1 91 ? -6.379 6.164 9.924 1.00 54.66 91 ALA A N 1
ATOM 687 C CA . ALA A 1 91 ? -5.961 5.943 11.309 1.00 54.66 91 ALA A CA 1
ATOM 688 C C . ALA A 1 91 ? -6.565 6.986 12.276 1.00 54.66 91 ALA A C 1
ATOM 690 O O . ALA A 1 91 ? -6.871 6.655 13.425 1.00 54.66 91 ALA A O 1
ATOM 691 N N . GLY A 1 92 ? -6.849 8.204 11.796 1.00 54.81 92 GLY A N 1
ATOM 692 C CA . GLY A 1 92 ? -7.589 9.236 12.537 1.00 54.81 92 GLY A CA 1
ATOM 693 C C . GLY A 1 92 ? -9.067 8.901 12.808 1.00 54.81 92 GLY A C 1
ATOM 694 O O . GLY A 1 92 ? -9.678 9.474 13.712 1.00 54.81 92 GLY A O 1
ATOM 695 N N . GLY A 1 93 ? -9.645 7.929 12.092 1.00 55.81 93 GLY A N 1
ATOM 696 C CA . GLY A 1 93 ? -11.056 7.537 12.203 1.00 55.81 93 GLY A CA 1
ATOM 697 C C . GLY A 1 93 ? -11.431 6.748 13.464 1.00 55.81 93 GLY A C 1
ATOM 698 O O . GLY A 1 93 ? -12.610 6.480 13.693 1.00 55.81 93 GLY A O 1
ATOM 699 N N . ASN A 1 94 ? -10.466 6.372 14.311 1.00 62.75 94 ASN A N 1
ATOM 700 C CA . ASN A 1 94 ? -10.742 5.544 15.491 1.00 62.75 94 ASN A CA 1
ATOM 701 C C . ASN A 1 94 ? -11.114 6.342 16.753 1.00 62.75 94 ASN A C 1
ATOM 703 O O . ASN A 1 94 ? -11.421 5.745 17.785 1.00 62.75 94 ASN A O 1
ATOM 707 N N . SER A 1 95 ? -11.110 7.677 16.692 1.00 68.12 95 SER A N 1
ATOM 708 C CA . SER A 1 95 ? -11.480 8.544 17.821 1.00 68.12 95 SER A CA 1
ATOM 709 C C . SER A 1 95 ? -12.905 8.267 18.312 1.00 68.12 95 SER A C 1
ATOM 711 O O . SER A 1 95 ? -13.133 8.139 19.512 1.00 68.12 95 SER A O 1
ATOM 713 N N . ALA A 1 96 ? -13.849 8.050 17.392 1.00 75.88 96 ALA A N 1
ATOM 714 C CA . ALA A 1 96 ? -15.228 7.701 17.723 1.00 75.88 96 ALA A CA 1
ATOM 715 C C . ALA A 1 96 ? -15.341 6.356 18.463 1.00 75.88 96 ALA A C 1
ATOM 717 O O . ALA A 1 96 ? -16.186 6.209 19.346 1.00 75.88 96 ALA A O 1
ATOM 718 N N . ARG A 1 97 ? -14.488 5.373 18.136 1.00 80.50 97 ARG A N 1
ATOM 719 C CA . ARG A 1 97 ? -14.439 4.099 18.868 1.00 80.50 97 ARG A CA 1
ATOM 720 C C . ARG A 1 97 ? -13.840 4.293 20.256 1.00 80.50 97 ARG A C 1
ATOM 722 O O . ARG A 1 97 ? -14.412 3.801 21.213 1.00 80.50 97 ARG A O 1
ATOM 729 N N . VAL A 1 98 ? -12.742 5.039 20.374 1.00 84.50 98 VAL A N 1
ATOM 730 C CA . VAL A 1 98 ? -12.106 5.316 21.672 1.00 84.50 98 VAL A CA 1
ATOM 731 C C . VAL A 1 98 ? -13.074 6.038 22.613 1.00 84.50 98 VAL A C 1
ATOM 733 O O . VAL A 1 98 ? -13.248 5.604 23.747 1.00 84.50 98 VAL A O 1
ATOM 736 N N . ILE A 1 99 ? -13.770 7.071 22.129 1.00 86.62 99 ILE A N 1
ATOM 737 C CA . ILE A 1 99 ? -14.787 7.798 22.906 1.00 86.62 99 ILE A CA 1
ATOM 738 C C . ILE A 1 99 ? -15.932 6.861 23.313 1.00 86.62 99 ILE A C 1
ATOM 740 O O . ILE A 1 99 ? -16.383 6.896 24.457 1.00 86.62 99 ILE A O 1
ATOM 744 N N . ARG A 1 100 ? -16.391 5.992 22.404 1.00 87.25 100 ARG A N 1
ATOM 745 C CA . ARG A 1 100 ? -17.429 4.996 22.708 1.00 87.25 100 ARG A CA 1
ATOM 746 C C . ARG A 1 100 ? -16.978 4.020 23.793 1.00 87.25 100 ARG A C 1
ATOM 748 O O . ARG A 1 100 ? -17.747 3.755 24.712 1.00 87.25 100 ARG A O 1
ATOM 755 N N . ASP A 1 101 ? -15.761 3.500 23.691 1.00 91.12 101 ASP A N 1
ATOM 756 C CA . ASP A 1 101 ? -15.219 2.520 24.632 1.00 91.12 101 ASP A CA 1
ATOM 757 C C . ASP A 1 101 ? -15.030 3.153 26.025 1.00 91.12 101 ASP A C 1
ATOM 759 O O . ASP A 1 101 ? -15.375 2.539 27.036 1.00 91.12 101 ASP A O 1
AT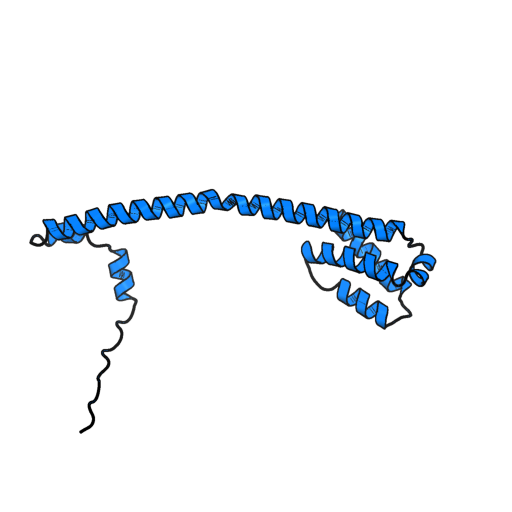OM 763 N N . GLN A 1 102 ? -14.588 4.414 26.083 1.00 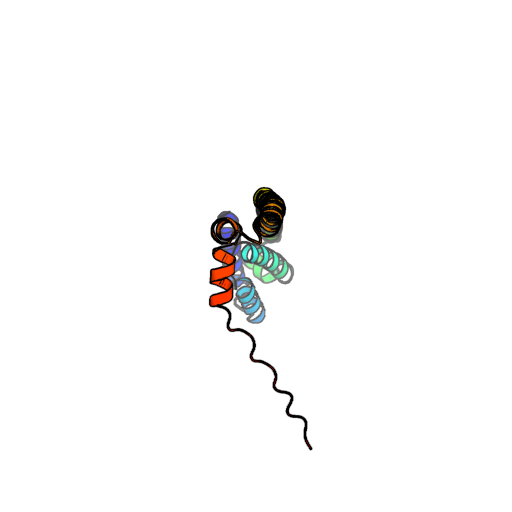92.06 102 GLN A N 1
ATOM 764 C CA . GLN A 1 102 ? -14.502 5.197 27.322 1.00 92.06 102 GLN A CA 1
ATOM 765 C C . GLN A 1 102 ? -15.882 5.458 27.942 1.00 92.06 102 GLN A C 1
ATOM 767 O O . GLN A 1 102 ? -16.089 5.202 29.128 1.00 92.06 102 GLN A O 1
ATOM 772 N N . ALA A 1 103 ? -16.856 5.908 27.144 1.00 94.81 103 ALA A N 1
ATOM 773 C CA . ALA A 1 103 ? -18.221 6.136 27.614 1.00 94.81 103 ALA A CA 1
ATOM 774 C C . ALA A 1 103 ? -18.877 4.841 28.124 1.00 94.81 103 ALA A C 1
ATOM 776 O O . ALA A 1 103 ? -19.561 4.850 29.149 1.00 94.81 103 ALA A O 1
ATOM 777 N N . TYR A 1 104 ? -18.637 3.716 27.442 1.00 95.31 104 TYR A N 1
ATOM 778 C CA . TYR A 1 104 ? -19.086 2.401 27.893 1.00 95.31 104 TYR A CA 1
ATOM 779 C C . TYR A 1 104 ? -18.468 2.022 29.243 1.00 95.31 104 TYR A C 1
ATOM 781 O O . TYR A 1 104 ? -19.193 1.524 30.103 1.00 95.31 104 TYR A O 1
ATOM 789 N N . MET A 1 105 ? -17.171 2.276 29.452 1.00 95.69 105 MET A N 1
ATOM 790 C CA . MET A 1 105 ? -16.504 1.982 30.725 1.00 95.69 105 MET A CA 1
ATOM 791 C C . MET A 1 105 ? -17.149 2.748 31.884 1.00 95.69 105 MET A C 1
ATOM 793 O O . MET A 1 105 ? -17.573 2.133 32.860 1.00 95.69 105 MET A O 1
ATOM 797 N N . HIS A 1 106 ? -17.339 4.059 31.741 1.00 95.81 106 HIS A N 1
ATOM 798 C CA . HIS A 1 106 ? -17.971 4.869 32.786 1.00 95.81 106 HIS A CA 1
ATOM 799 C C . HIS A 1 106 ? -19.419 4.457 33.063 1.00 95.81 106 HIS A C 1
ATOM 801 O O . HIS A 1 106 ? -19.845 4.368 34.216 1.00 95.81 106 HIS A O 1
ATOM 807 N N . LEU A 1 107 ? -20.184 4.140 32.014 1.00 96.06 107 LEU A N 1
ATOM 808 C CA . LEU A 1 107 ? -21.532 3.604 32.183 1.00 96.06 107 LEU A CA 1
ATOM 809 C C . LEU A 1 107 ? -21.505 2.261 32.924 1.00 96.06 107 LEU A C 1
ATOM 811 O O . LEU A 1 107 ? -22.361 2.000 33.770 1.00 96.06 107 LEU A O 1
ATOM 815 N N . LYS A 1 108 ? -20.532 1.400 32.617 1.00 94.06 108 LYS A N 1
ATOM 816 C CA . LYS A 1 108 ? -20.372 0.093 33.255 1.00 94.06 108 LYS A CA 1
ATOM 817 C C . LYS A 1 108 ? -20.091 0.232 34.747 1.00 94.06 108 LYS A C 1
ATOM 819 O O . LYS A 1 108 ? -20.736 -0.475 35.519 1.00 94.06 108 LYS A O 1
ATOM 824 N N . GLU A 1 109 ? -19.179 1.124 35.122 1.00 95.94 109 GLU A N 1
ATOM 825 C CA . GLU A 1 109 ? -18.825 1.430 36.512 1.00 95.94 109 GLU A CA 1
ATOM 826 C C . GLU A 1 109 ? -20.053 1.903 37.293 1.00 95.94 109 GLU A C 1
ATOM 828 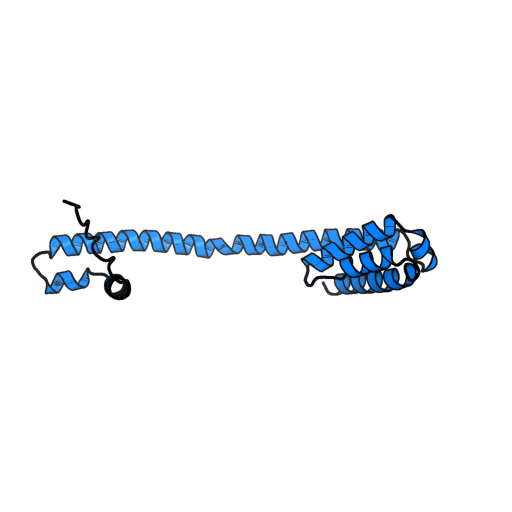O O . GLU A 1 109 ? -20.434 1.281 38.283 1.00 95.94 109 GLU A O 1
ATOM 833 N N . ALA A 1 110 ? -20.748 2.928 36.789 1.00 96.44 110 ALA A N 1
ATOM 834 C CA . ALA A 1 110 ? -21.931 3.479 37.447 1.00 96.44 110 ALA A CA 1
ATOM 835 C C . ALA A 1 110 ? -23.046 2.433 37.617 1.00 96.44 110 ALA A C 1
ATOM 837 O O . ALA A 1 110 ? -23.672 2.323 38.671 1.00 96.44 110 ALA A O 1
ATOM 838 N N . VAL A 1 111 ? -23.296 1.629 36.581 1.00 94.75 111 VAL A N 1
ATOM 839 C CA . VAL A 1 111 ? -24.327 0.590 36.626 1.00 94.75 111 VAL A CA 1
ATOM 840 C C . VAL A 1 111 ? -23.944 -0.547 37.576 1.00 94.75 111 VAL A C 1
ATOM 842 O O . VAL A 1 111 ? -24.824 -1.122 38.220 1.00 94.75 111 VAL A O 1
ATOM 845 N N . ASP A 1 112 ? -22.670 -0.928 37.640 1.00 93.44 112 ASP A N 1
ATOM 846 C CA . ASP A 1 112 ? -22.219 -1.959 38.573 1.00 93.44 112 ASP A CA 1
ATOM 847 C C . ASP A 1 112 ? -22.324 -1.491 40.022 1.00 93.44 112 ASP A C 1
ATOM 849 O O . ASP A 1 112 ? -22.810 -2.265 40.845 1.00 93.44 112 ASP A O 1
ATOM 853 N N . GLU A 1 113 ? -21.997 -0.231 40.301 1.00 95.12 113 GLU A N 1
ATOM 854 C CA . GLU A 1 113 ? -22.151 0.364 41.630 1.00 95.12 113 GLU A CA 1
ATOM 855 C C . GLU A 1 113 ? -23.622 0.383 42.071 1.00 95.12 113 GLU A C 1
ATOM 857 O O . GLU A 1 113 ? -23.969 -0.104 43.147 1.00 95.12 113 GLU A O 1
ATOM 862 N N . ILE A 1 114 ? -24.530 0.829 41.193 1.00 94.19 114 ILE A N 1
ATOM 863 C CA . ILE A 1 114 ? -25.980 0.805 41.458 1.00 94.19 114 ILE A CA 1
ATOM 864 C C . ILE A 1 114 ? -26.465 -0.624 41.740 1.00 94.19 114 ILE A C 1
ATOM 866 O O . ILE A 1 114 ? -27.304 -0.842 42.615 1.00 94.19 114 ILE A O 1
ATOM 870 N N . ARG A 1 115 ? -25.949 -1.618 41.007 1.00 92.88 115 ARG A N 1
ATOM 871 C CA . ARG A 1 115 ? -26.305 -3.028 41.220 1.00 92.88 115 ARG A CA 1
ATOM 872 C C . ARG A 1 115 ? -25.763 -3.580 42.528 1.00 92.88 115 ARG A C 1
ATOM 874 O O . ARG A 1 115 ? -26.497 -4.302 43.197 1.00 92.88 115 ARG A O 1
ATOM 881 N N . ALA A 1 116 ? -24.526 -3.255 42.887 1.00 91.75 116 ALA A N 1
ATOM 882 C CA . ALA A 1 116 ? -23.932 -3.657 44.155 1.00 91.75 116 ALA A CA 1
ATOM 883 C C . ALA A 1 116 ? -24.712 -3.054 45.330 1.00 91.75 116 ALA A C 1
ATOM 885 O O . ALA A 1 116 ? -25.131 -3.783 46.228 1.00 91.75 116 ALA A O 1
ATOM 886 N N . CYS A 1 117 ? -25.017 -1.756 45.263 1.00 93.38 117 CYS A N 1
ATOM 887 C CA . CYS A 1 117 ? -25.833 -1.070 46.259 1.00 93.38 117 CYS A CA 1
ATOM 888 C C . CYS A 1 117 ? -27.240 -1.680 46.361 1.00 93.38 117 CYS A C 1
ATOM 890 O O . CYS A 1 117 ? -27.700 -1.983 47.458 1.00 93.38 117 CYS A O 1
ATOM 892 N N . GLY A 1 118 ? -27.909 -1.945 45.235 1.00 91.19 118 GLY A N 1
ATOM 893 C CA . GLY A 1 118 ? -29.225 -2.588 45.239 1.00 91.19 118 GLY A CA 1
ATOM 894 C C . GLY A 1 118 ? -29.208 -3.996 45.842 1.00 91.19 118 GLY A C 1
ATOM 895 O O . GLY A 1 118 ? -30.088 -4.337 46.627 1.00 91.19 118 GLY A O 1
ATOM 896 N N . GLN A 1 119 ? -28.185 -4.799 45.539 1.00 89.56 119 GLN A N 1
ATOM 897 C CA . GLN A 1 119 ? -28.015 -6.127 46.141 1.00 89.56 119 GLN A CA 1
ATOM 898 C C . GLN A 1 119 ? -27.758 -6.053 47.649 1.00 89.56 119 GLN A C 1
ATOM 900 O O . GLN A 1 119 ? -28.260 -6.905 48.378 1.00 89.56 119 GLN A O 1
ATOM 905 N N . PHE A 1 120 ? -27.012 -5.039 48.097 1.00 91.06 120 PHE A N 1
ATOM 906 C CA . PHE A 1 120 ? -26.745 -4.784 49.508 1.00 91.06 120 PHE A CA 1
ATOM 907 C C . PHE A 1 120 ? -27.991 -4.300 50.257 1.00 91.06 120 PHE A C 1
ATOM 909 O O . PHE A 1 120 ? -28.286 -4.815 51.324 1.00 91.06 120 PHE A O 1
ATOM 916 N N . VAL A 1 121 ? -28.750 -3.346 49.708 1.00 94.88 121 VAL A N 1
ATOM 917 C CA . VAL A 1 121 ? -29.945 -2.782 50.366 1.00 94.88 121 VAL A CA 1
ATOM 918 C C . VAL A 1 121 ? -31.096 -3.787 50.409 1.00 94.88 121 VAL A C 1
ATOM 920 O O . VAL A 1 121 ? -31.781 -3.893 51.422 1.00 94.88 121 VAL A O 1
ATOM 923 N N . PHE A 1 122 ? -31.318 -4.539 49.328 1.00 92.94 122 PHE A N 1
ATOM 924 C CA . PHE A 1 122 ? -32.433 -5.486 49.208 1.00 92.94 122 PHE A CA 1
ATOM 925 C C . PHE A 1 122 ? -32.030 -6.932 49.514 1.00 92.94 122 PHE A C 1
ATOM 927 O O . PHE A 1 122 ? -32.626 -7.858 48.971 1.00 92.94 122 PHE A O 1
ATOM 934 N N . TRP A 1 123 ? -31.033 -7.135 50.377 1.00 89.31 123 TRP A N 1
ATOM 935 C CA . TRP A 1 123 ? -30.519 -8.465 50.713 1.00 89.31 123 TRP A CA 1
ATOM 936 C C . TRP A 1 123 ? -31.585 -9.411 51.299 1.00 89.31 123 TRP A C 1
ATOM 938 O O . TRP A 1 123 ? -31.510 -10.611 51.063 1.00 89.31 123 TRP A O 1
ATOM 948 N N . ASP A 1 124 ? -32.588 -8.868 51.998 1.00 90.56 124 ASP A N 1
ATOM 949 C CA . ASP A 1 124 ? -33.703 -9.608 52.620 1.00 90.56 124 ASP A CA 1
ATOM 950 C C . ASP A 1 124 ? -34.999 -9.578 51.775 1.00 90.56 124 ASP A C 1
ATOM 952 O O . ASP A 1 124 ? -36.055 -10.048 52.186 1.00 90.56 124 ASP A O 1
ATOM 956 N N . ASN A 1 125 ? -34.957 -8.994 50.569 1.00 90.88 125 ASN A N 1
ATOM 957 C CA . ASN A 1 125 ? -36.114 -8.915 49.674 1.00 90.88 125 ASN A CA 1
ATOM 958 C C . ASN A 1 125 ? -35.774 -9.454 48.283 1.00 90.88 125 ASN A C 1
ATOM 960 O O . ASN A 1 125 ? -35.464 -8.703 47.353 1.00 90.88 125 ASN A O 1
ATOM 964 N N . GLU A 1 126 ? -35.908 -10.771 48.144 1.00 86.00 126 GLU A N 1
ATOM 965 C CA . GLU A 1 126 ? -35.570 -11.526 46.934 1.00 86.00 126 GLU A CA 1
ATOM 966 C C . GLU A 1 126 ? -36.272 -10.980 45.676 1.00 86.00 126 GLU A C 1
ATOM 968 O O . GLU A 1 126 ? -35.646 -10.817 44.625 1.00 86.00 126 GLU A O 1
ATOM 973 N N . SER A 1 127 ? -37.543 -10.571 45.803 1.00 87.88 127 SER A N 1
ATOM 974 C CA . SER A 1 127 ? -38.325 -10.011 44.689 1.00 87.88 127 SER A CA 1
ATOM 975 C C . SER A 1 127 ? -37.742 -8.706 44.130 1.00 87.88 127 SER A C 1
ATOM 977 O O . SER A 1 127 ? -37.827 -8.438 42.931 1.00 87.88 127 SER A O 1
ATOM 979 N N . ARG A 1 128 ? -37.125 -7.883 44.987 1.00 87.06 128 ARG A N 1
ATOM 980 C CA . ARG A 1 128 ? -36.490 -6.614 44.595 1.00 87.06 128 ARG A CA 1
ATOM 981 C C . ARG A 1 128 ? -35.040 -6.823 44.177 1.00 87.06 128 ARG A C 1
ATOM 983 O O . ARG A 1 128 ? -34.568 -6.133 43.274 1.00 87.06 128 ARG A O 1
ATOM 990 N N . GLN A 1 129 ? -34.353 -7.785 44.785 1.00 87.75 129 GLN A N 1
ATOM 991 C CA . GLN A 1 129 ? -32.957 -8.100 44.502 1.00 87.75 129 GLN A CA 1
ATOM 992 C C . GLN A 1 129 ? -32.750 -8.636 43.076 1.00 87.75 129 GLN A C 1
ATOM 994 O O . GLN A 1 129 ? -31.742 -8.318 42.438 1.00 87.75 129 GLN A O 1
ATOM 999 N N . GLU A 1 130 ? -33.726 -9.371 42.525 1.00 87.19 130 GLU A N 1
ATOM 1000 C CA . GLU A 1 130 ? -33.638 -9.942 41.174 1.00 87.19 130 GLU A CA 1
ATOM 1001 C C . GLU A 1 130 ? -33.337 -8.886 40.089 1.00 87.19 130 GLU A C 1
ATOM 1003 O O . GLU A 1 130 ? -32.547 -9.138 39.172 1.00 87.19 130 GLU A O 1
ATOM 1008 N N . GLY A 1 131 ? -33.886 -7.673 40.227 1.00 88.38 131 GLY A N 1
ATOM 1009 C CA . GLY A 1 131 ? -33.676 -6.564 39.288 1.00 88.38 131 GLY A CA 1
ATOM 1010 C C . GLY A 1 131 ? -32.231 -6.052 39.219 1.00 88.38 131 GLY A C 1
ATOM 1011 O O . GLY A 1 131 ? -31.834 -5.447 38.221 1.00 88.38 131 GLY A O 1
ATOM 1012 N N . TYR A 1 132 ? -31.420 -6.333 40.240 1.00 90.50 132 TYR A N 1
ATOM 1013 C CA . TYR A 1 132 ? -30.029 -5.888 40.330 1.00 90.50 132 TYR A CA 1
ATOM 1014 C C . TYR A 1 132 ? -29.025 -6.945 39.856 1.00 90.50 132 TYR A C 1
ATOM 1016 O O . TYR A 1 132 ? -27.816 -6.695 39.839 1.00 90.50 132 TYR A O 1
ATOM 1024 N N . HIS A 1 133 ? -29.496 -8.105 39.393 1.00 86.62 133 HIS A N 1
ATOM 1025 C CA . HIS A 1 133 ? -28.650 -9.101 38.748 1.00 86.62 133 HIS A CA 1
ATOM 1026 C C . HIS A 1 133 ? -28.574 -8.899 37.230 1.00 86.62 133 HIS A C 1
ATOM 1028 O O . HIS A 1 133 ? -29.552 -8.649 36.528 1.00 86.62 133 HIS A O 1
ATOM 1034 N N . SER A 1 134 ? -27.372 -9.064 36.677 1.00 85.00 134 SER A N 1
ATOM 1035 C CA . SER A 1 134 ? -27.172 -9.018 35.229 1.00 85.00 134 SER A CA 1
ATOM 1036 C C . SER A 1 134 ? -27.625 -10.333 34.585 1.00 85.00 134 SER A C 1
ATOM 1038 O O . SER A 1 134 ? -26.933 -11.347 34.683 1.00 85.00 134 SER A O 1
ATOM 1040 N N . ARG A 1 135 ? -28.761 -10.299 33.871 1.00 84.25 135 ARG A N 1
ATOM 1041 C CA . ARG A 1 135 ? -29.285 -11.445 33.098 1.00 84.25 135 ARG A CA 1
ATOM 1042 C C . ARG A 1 135 ? -28.249 -12.008 32.120 1.00 84.25 135 ARG A C 1
ATOM 1044 O O . ARG A 1 135 ? -28.040 -13.214 32.085 1.00 84.25 135 ARG A O 1
ATOM 1051 N N . TYR A 1 136 ? -27.539 -11.124 31.417 1.00 82.88 136 TYR A N 1
ATOM 1052 C CA . TYR A 1 136 ? -26.467 -11.488 30.484 1.00 82.88 136 TYR A CA 1
ATOM 1053 C C . TYR A 1 136 ? -25.302 -12.238 31.157 1.00 82.88 136 TYR A C 1
ATOM 1055 O O . TYR A 1 136 ? -24.844 -13.263 30.658 1.00 82.88 136 TYR A O 1
ATOM 1063 N N . ARG A 1 137 ? -24.834 -11.780 32.330 1.00 79.25 137 ARG A N 1
ATOM 1064 C CA . ARG A 1 137 ? -23.786 -12.501 33.080 1.00 79.25 137 ARG A CA 1
ATOM 1065 C C . ARG A 1 137 ? -24.277 -13.860 33.586 1.00 79.25 137 ARG A C 1
ATOM 1067 O O . ARG A 1 137 ? -23.499 -14.809 33.615 1.00 79.25 137 ARG A O 1
ATOM 1074 N N . ARG A 1 138 ? -25.559 -13.972 33.952 1.00 80.00 138 ARG A N 1
ATOM 1075 C CA . ARG A 1 138 ? -26.173 -15.238 34.382 1.00 80.00 138 ARG A CA 1
ATOM 1076 C C . ARG A 1 138 ? -26.275 -16.242 33.225 1.00 80.00 138 ARG A C 1
ATOM 1078 O O . ARG A 1 138 ? -26.004 -17.417 33.442 1.00 80.00 138 ARG A O 1
ATOM 1085 N N . SER A 1 139 ? -26.608 -15.799 32.009 1.00 80.19 139 SER A N 1
ATOM 1086 C CA . SER A 1 139 ? -26.620 -16.672 30.826 1.00 80.19 139 SER A CA 1
ATOM 1087 C C . SER A 1 139 ? -25.215 -17.109 30.410 1.00 80.19 139 SER A C 1
ATOM 1089 O O . SER A 1 139 ? -25.017 -18.289 30.160 1.00 80.19 139 SER A O 1
ATOM 1091 N N . GLN A 1 140 ? -24.233 -16.201 30.422 1.00 78.12 140 GLN A N 1
ATOM 1092 C CA . GLN A 1 140 ? -22.836 -16.520 30.090 1.00 78.12 140 GLN A CA 1
ATOM 1093 C C . GLN A 1 140 ? -22.227 -17.569 31.039 1.00 78.12 140 GLN A C 1
ATOM 1095 O O . GLN A 1 140 ? -21.613 -18.528 30.584 1.00 78.12 140 GLN A O 1
ATOM 1100 N N . ARG A 1 141 ? -22.466 -17.451 32.354 1.00 75.06 141 ARG A N 1
ATOM 1101 C CA . ARG A 1 141 ? -21.995 -18.433 33.353 1.00 75.06 141 ARG A CA 1
ATOM 1102 C C . ARG A 1 141 ? -22.632 -19.817 33.215 1.00 75.06 141 ARG A C 1
ATOM 1104 O O . ARG A 1 141 ? -22.045 -20.787 33.664 1.00 75.06 141 ARG A O 1
ATOM 1111 N N . ARG A 1 142 ? -23.829 -19.913 32.631 1.00 71.50 142 ARG A N 1
ATOM 1112 C CA . ARG A 1 142 ? -24.488 -21.203 32.365 1.00 71.50 142 ARG A CA 1
ATOM 1113 C C . ARG A 1 142 ? -23.878 -21.933 31.171 1.00 71.50 142 ARG A C 1
ATOM 1115 O O . ARG A 1 142 ? -23.969 -23.150 31.105 1.00 71.50 142 ARG A O 1
ATOM 1122 N N . THR A 1 143 ? -23.294 -21.192 30.234 1.00 69.12 143 THR A N 1
ATOM 1123 C CA . THR A 1 143 ? -22.656 -21.740 29.031 1.00 69.12 143 THR A CA 1
ATOM 1124 C C . THR A 1 143 ? -21.189 -22.111 29.231 1.00 69.12 143 THR A C 1
ATOM 1126 O O . THR A 1 143 ? -20.662 -22.885 28.441 1.00 69.12 143 THR A O 1
ATOM 1129 N N . THR A 1 144 ? -20.520 -21.594 30.266 1.00 59.97 144 THR A N 1
ATOM 1130 C CA . THR A 1 144 ? -19.150 -22.001 30.606 1.00 59.97 144 THR A CA 1
ATOM 1131 C C . THR A 1 144 ? -19.201 -23.193 31.570 1.00 59.97 144 THR A C 1
ATOM 1133 O O . THR A 1 144 ? -19.733 -23.028 32.670 1.00 59.97 144 THR A O 1
ATOM 1136 N N . PRO A 1 145 ? -18.696 -24.387 31.204 1.00 60.16 145 PRO A N 1
ATOM 1137 C CA . PRO A 1 145 ? -18.628 -25.504 32.138 1.00 60.16 145 PRO A CA 1
ATOM 1138 C C . PRO A 1 145 ? -17.733 -25.118 33.319 1.00 60.16 145 PRO A C 1
ATOM 1140 O O . PRO A 1 145 ? -16.658 -24.544 33.139 1.00 60.16 145 PRO A O 1
ATOM 1143 N N . SER A 1 146 ? -18.216 -25.379 34.533 1.00 63.81 146 SER A N 1
ATOM 1144 C CA . SER A 1 146 ? -17.448 -25.131 35.751 1.00 63.81 146 SER A CA 1
ATOM 1145 C C . SER A 1 146 ? -16.225 -26.058 35.749 1.00 63.81 146 SER A C 1
ATOM 1147 O O . SER A 1 146 ? -16.403 -27.238 35.447 1.00 63.81 146 SER A O 1
ATOM 1149 N N . PRO A 1 147 ? -15.007 -25.568 36.047 1.00 64.81 147 PRO A N 1
ATOM 1150 C CA . PRO A 1 147 ? -13.831 -26.430 36.115 1.00 64.81 147 PRO A CA 1
ATOM 1151 C C . PRO A 1 147 ? -14.069 -27.531 37.155 1.00 64.81 147 PRO A C 1
ATOM 1153 O O . PRO A 1 147 ? -14.556 -27.248 38.253 1.00 64.81 147 PRO A O 1
ATOM 1156 N N . GLU A 1 148 ? -13.790 -28.780 36.775 1.00 65.50 148 GLU A N 1
ATOM 1157 C CA . GLU A 1 148 ? -13.962 -29.940 37.649 1.00 65.50 148 GLU A CA 1
ATOM 1158 C C . GLU A 1 148 ? -13.084 -29.792 38.903 1.00 65.50 148 GLU A C 1
ATOM 1160 O O . GLU A 1 148 ? -11.951 -29.305 38.807 1.00 65.50 148 GLU A O 1
ATOM 1165 N N . PRO A 1 149 ? -13.590 -30.168 40.092 1.00 59.53 149 PRO A N 1
ATOM 1166 C CA . PRO A 1 149 ? -12.800 -30.113 41.311 1.00 59.53 149 PRO A CA 1
ATOM 1167 C C . PRO A 1 149 ? -11.620 -31.079 41.186 1.00 59.53 149 PRO A C 1
ATOM 1169 O O . PRO A 1 149 ? -11.804 -32.286 41.029 1.00 59.53 149 PRO A O 1
ATOM 1172 N N . ILE A 1 150 ? -10.406 -30.535 41.262 1.00 62.31 150 ILE A N 1
ATOM 1173 C CA . ILE A 1 150 ? -9.163 -31.305 41.260 1.00 62.31 150 ILE A CA 1
ATOM 1174 C C . ILE A 1 150 ? -9.184 -32.185 42.514 1.00 62.31 150 ILE A C 1
ATOM 1176 O O . ILE A 1 150 ? -9.090 -31.689 43.635 1.00 62.31 150 ILE A O 1
ATOM 1180 N N . THR A 1 151 ? -9.388 -33.485 42.330 1.00 59.03 151 THR A N 1
ATOM 1181 C CA . THR A 1 151 ? -9.309 -34.471 43.406 1.00 59.03 151 THR A CA 1
ATOM 1182 C C . THR A 1 151 ? -7.831 -34.798 43.585 1.00 59.03 151 THR A C 1
ATOM 1184 O O . THR A 1 151 ? -7.259 -35.551 42.804 1.00 59.03 151 THR A O 1
ATOM 1187 N N . GLU A 1 152 ? -7.174 -34.168 44.561 1.00 57.50 152 GLU A N 1
ATOM 1188 C CA . GLU A 1 152 ? -5.834 -34.585 44.984 1.00 57.50 152 GLU A CA 1
ATOM 1189 C C . GLU A 1 152 ? -5.956 -35.937 45.698 1.00 57.50 152 GLU A C 1
ATOM 1191 O O . GLU A 1 152 ? -6.214 -36.013 46.900 1.00 57.50 152 GLU A O 1
ATOM 1196 N N . GLU A 1 153 ? -5.804 -37.028 44.945 1.00 57.31 153 GLU A N 1
ATOM 1197 C CA . GLU A 1 153 ? -5.549 -38.341 45.531 1.00 57.31 153 GLU A CA 1
ATOM 1198 C C . GLU A 1 153 ? -4.206 -38.280 46.267 1.00 57.31 153 GLU A C 1
ATOM 1200 O O . GLU A 1 153 ? -3.135 -38.214 45.665 1.00 57.31 153 GLU A O 1
ATOM 1205 N N . THR A 1 154 ? -4.273 -38.249 47.596 1.00 52.97 154 THR A N 1
ATOM 1206 C CA . THR A 1 154 ? -3.096 -38.344 48.461 1.00 52.97 154 THR A CA 1
ATOM 1207 C C . THR A 1 154 ? -2.660 -39.814 48.490 1.00 52.97 154 THR A C 1
ATOM 1209 O O . THR A 1 154 ? -3.450 -40.646 48.945 1.00 52.97 154 THR A O 1
ATOM 1212 N N . PRO A 1 155 ? -1.461 -40.182 48.000 1.00 60.59 155 PRO A N 1
ATOM 1213 C CA . PRO A 1 155 ? -1.016 -41.566 48.047 1.00 60.59 155 PRO A CA 1
ATOM 1214 C C . PRO A 1 155 ? -0.620 -41.934 49.485 1.00 60.59 155 PRO A C 1
ATOM 1216 O O . PRO A 1 155 ? -0.024 -41.123 50.198 1.00 60.59 155 PRO A O 1
ATOM 1219 N N . ALA A 1 156 ? -1.009 -43.144 49.889 1.00 61.59 156 ALA A N 1
ATOM 1220 C CA . ALA A 1 156 ? -0.753 -43.743 51.200 1.00 61.59 156 ALA A CA 1
ATOM 1221 C C . ALA A 1 156 ? 0.688 -44.250 51.361 1.00 61.59 156 ALA A C 1
ATOM 1223 O O . ALA A 1 156 ? 1.284 -44.676 50.344 1.00 61.59 156 ALA A O 1
#

Sequence (156 aa):
APAAYGLRDQMLRTMRYAYRHDEVLLKRVAQIAEGTGHADMIQDLNDIAILGRAHPEPLQVVGVGAEQLQQAATTADAMAELLAQVNGERAGGNSARVIRDQAYMHLKEAVDEIRACGQFVFWDNESRQEGYHSRYRRSQRRTTPSPEPITEETPA

pLDDT: mean 86.72, std 11.78, range [52.97, 97.0]